Protein AF-A0A0L7RB58-F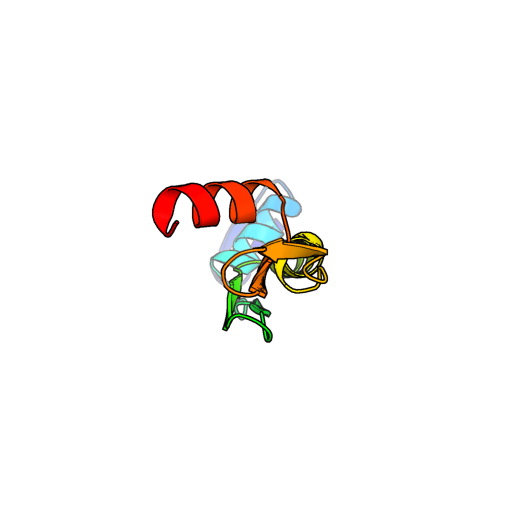1 (afdb_monomer_lite)

InterPro domains:
  IPR013087 Zinc finger C2H2-type [PF00096] (1-21)
  IPR013087 Zinc finger C2H2-type [PF00096] (59-82)
  IPR013087 Zinc finger C2H2-type [PS00028] (61-82)
  IPR013087 Zinc finger C2H2-type [PS50157] (1-28)
  IPR013087 Zinc finger C2H2-type [PS50157] (30-57)
  IPR013087 Zinc finger C2H2-type [PS50157] (59-82)
  IPR013087 Zinc finger C2H2-type [SM00355] (1-21)
  IPR013087 Zinc finger C2H2-type [SM00355] (30-50)
  IPR013087 Zinc finger C2H2-type [SM00355] (59-82)
  IPR036236 Zinc finger C2H2 superfamily [SSF57667] (1-41)
  IPR036236 Zinc finger C2H2 superfamily [SSF57667] (31-79)
  IPR050589 Ikaros C2H2-type zinc-finger [PTHR24404] (1-79)

Structure (mmCIF, N/CA/C/O backbone):
data_AF-A0A0L7RB58-F1
#
_entry.id   AF-A0A0L7RB58-F1
#
loop_
_atom_site.group_PDB
_atom_site.id
_atom_site.type_symbol
_atom_site.label_atom_id
_atom_site.label_alt_id
_atom_site.label_comp_id
_atom_site.label_asym_id
_atom_site.label_entity_id
_atom_site.label_seq_id
_atom_site.pdbx_PDB_ins_code
_atom_site.Cartn_x
_atom_site.Cartn_y
_atom_site.Cartn_z
_atom_site.occupancy
_atom_site.B_iso_or_equiv
_atom_site.auth_seq_id
_atom_site.auth_comp_id
_atom_site.auth_asym_id
_atom_site.auth_atom_id
_atom_site.pdbx_PDB_model_num
ATOM 1 N N . TYR A 1 1 ? -9.243 5.703 27.354 1.00 80.94 1 TYR A N 1
ATOM 2 C CA . TYR A 1 1 ? -9.971 5.143 26.194 1.00 80.94 1 TYR A CA 1
ATOM 3 C C . TYR A 1 1 ? -10.056 3.627 26.339 1.00 80.94 1 TYR A C 1
ATOM 5 O O . TYR A 1 1 ? -9.009 2.987 26.341 1.00 80.94 1 TYR A O 1
ATOM 13 N N . GLN A 1 2 ? -11.251 3.064 26.533 1.00 88.00 2 GLN A N 1
ATOM 14 C CA . GLN A 1 2 ? -11.452 1.638 26.832 1.00 88.00 2 GLN A CA 1
ATOM 15 C C . GLN A 1 2 ? -12.020 0.893 25.622 1.00 88.00 2 GLN A C 1
ATOM 17 O O . GLN A 1 2 ? -12.954 1.373 24.987 1.00 88.00 2 GLN A O 1
ATOM 22 N N . CYS A 1 3 ? -11.461 -0.275 25.312 1.00 86.31 3 CYS A N 1
ATOM 23 C CA . CYS A 1 3 ? -11.960 -1.147 24.256 1.00 86.31 3 CYS A CA 1
ATOM 24 C C . CYS A 1 3 ? -13.209 -1.899 24.698 1.00 86.31 3 CYS A C 1
ATOM 26 O O . CYS A 1 3 ? -13.162 -2.685 25.637 1.00 86.31 3 CYS A O 1
ATOM 28 N N . HIS A 1 4 ? -14.305 -1.713 23.967 1.00 83.62 4 HIS A N 1
ATOM 29 C CA . HIS A 1 4 ? -15.579 -2.383 24.237 1.00 83.62 4 HIS A CA 1
ATOM 30 C C . HIS A 1 4 ? -15.553 -3.887 23.912 1.00 83.62 4 HIS A C 1
ATOM 32 O O . HIS A 1 4 ? -16.418 -4.620 24.369 1.00 83.62 4 HIS A O 1
ATOM 38 N N . VAL A 1 5 ? -14.564 -4.351 23.135 1.00 82.31 5 VAL A N 1
ATOM 39 C CA . VAL A 1 5 ? -14.455 -5.754 22.696 1.00 82.31 5 VAL A CA 1
ATOM 40 C C . VAL A 1 5 ? -13.650 -6.608 23.678 1.00 82.31 5 VAL A C 1
ATOM 42 O O . VAL A 1 5 ? -14.014 -7.748 23.931 1.00 82.31 5 VAL A O 1
ATOM 45 N N . CYS A 1 6 ? -12.554 -6.083 24.237 1.00 87.62 6 CYS A N 1
ATOM 46 C CA . CYS A 1 6 ? -11.674 -6.849 25.135 1.00 87.62 6 CYS A CA 1
ATOM 47 C C . CYS A 1 6 ? -11.431 -6.190 26.501 1.00 87.62 6 CYS A C 1
ATOM 49 O O . CYS A 1 6 ? -10.616 -6.673 27.282 1.00 87.62 6 CYS A O 1
ATOM 51 N N . GLY A 1 7 ? -12.071 -5.054 26.781 1.00 86.56 7 GLY A N 1
ATOM 52 C CA . GLY A 1 7 ? -11.982 -4.356 28.065 1.00 86.56 7 GLY A CA 1
ATOM 53 C C . GLY A 1 7 ? -10.673 -3.604 28.327 1.00 86.56 7 GLY A C 1
ATOM 54 O O . GLY A 1 7 ? -10.603 -2.874 29.311 1.00 86.56 7 GLY A O 1
ATOM 55 N N . LYS A 1 8 ? -9.646 -3.723 27.470 1.00 90.12 8 LYS A N 1
ATOM 56 C CA . LYS A 1 8 ? -8.345 -3.059 27.671 1.00 90.12 8 LYS A CA 1
ATOM 57 C C . LYS A 1 8 ? -8.457 -1.535 27.638 1.00 90.12 8 LYS A C 1
ATOM 59 O O . LYS A 1 8 ? -9.109 -0.961 26.762 1.00 90.12 8 LYS A O 1
ATOM 64 N N . THR A 1 9 ? -7.736 -0.884 28.546 1.00 92.88 9 THR A N 1
ATOM 65 C CA . THR A 1 9 ? -7.733 0.574 28.697 1.00 92.88 9 THR A CA 1
ATOM 66 C C . THR A 1 9 ? -6.415 1.167 28.219 1.00 92.88 9 THR A C 1
ATOM 68 O O . THR A 1 9 ? -5.338 0.661 28.517 1.00 92.88 9 THR A O 1
ATOM 71 N N . TYR A 1 10 ? -6.503 2.268 27.477 1.00 92.69 10 TYR A N 1
ATOM 72 C CA . TYR A 1 10 ? -5.363 2.979 26.909 1.00 92.69 10 TYR A CA 1
ATOM 73 C C . TYR A 1 10 ? -5.382 4.449 27.328 1.00 92.69 10 TYR A C 1
ATOM 75 O O . TYR A 1 10 ? -6.430 5.107 27.263 1.00 92.69 10 TYR A O 1
ATOM 83 N N . SER A 1 11 ? -4.208 4.975 27.684 1.00 93.75 11 SER A N 1
ATOM 84 C CA . SER A 1 11 ? -4.017 6.379 28.078 1.00 93.75 11 SER A CA 1
ATOM 85 C C . SER A 1 11 ? -4.093 7.345 26.889 1.00 93.75 11 SER A C 1
ATOM 87 O O . SER A 1 11 ? -4.511 8.485 27.042 1.00 93.75 11 SER A O 1
ATOM 89 N N . TRP A 1 12 ? -3.759 6.878 25.681 1.00 94.00 12 TRP A N 1
ATOM 90 C CA . TRP A 1 12 ? -3.697 7.701 24.470 1.00 94.00 12 TRP A CA 1
ATOM 91 C C . TRP A 1 12 ? -4.733 7.269 23.433 1.00 94.00 12 TRP A C 1
ATOM 93 O O . TRP A 1 12 ? -4.900 6.074 23.168 1.00 94.00 12 TRP A O 1
ATOM 103 N N . LYS A 1 13 ? -5.374 8.248 22.778 1.00 87.56 13 LYS A N 1
ATOM 104 C CA . LYS A 1 13 ? -6.352 7.997 21.705 1.00 87.56 13 LYS A CA 1
ATOM 105 C C . LYS A 1 13 ? -5.724 7.244 20.527 1.00 87.56 13 LYS A C 1
ATOM 107 O O . LYS A 1 13 ? -6.335 6.327 19.990 1.00 87.56 13 LYS A O 1
ATOM 112 N N . SER A 1 14 ? -4.490 7.581 20.154 1.00 87.31 14 SER A N 1
ATOM 113 C CA . SER A 1 14 ? -3.741 6.899 19.088 1.00 87.31 14 SER A CA 1
ATOM 114 C C . SER A 1 14 ? -3.520 5.415 19.398 1.00 87.31 14 SER A C 1
ATOM 116 O O . SER A 1 14 ? -3.804 4.565 18.555 1.00 87.31 14 SER A O 1
ATOM 118 N N . SER A 1 15 ? -3.095 5.095 20.623 1.00 89.62 15 SER A N 1
ATOM 119 C CA . SER A 1 15 ? -2.908 3.717 21.094 1.00 89.62 15 SER A CA 1
ATOM 120 C C . SER A 1 15 ? -4.219 2.932 21.118 1.00 89.62 15 SER A C 1
ATOM 122 O O . SER A 1 15 ? -4.244 1.788 20.671 1.00 89.62 15 SER A O 1
ATOM 124 N N . TYR A 1 16 ? -5.311 3.565 21.556 1.00 88.88 16 TYR A N 1
ATOM 125 C CA . TYR A 1 16 ? -6.652 2.982 21.526 1.00 88.88 16 TYR A CA 1
ATOM 126 C C . TYR A 1 16 ? -7.127 2.658 20.103 1.00 88.88 16 TYR A C 1
ATOM 128 O O . TYR A 1 16 ? -7.525 1.531 19.825 1.00 88.88 16 TYR A O 1
ATOM 136 N N . HIS A 1 17 ? -7.032 3.618 19.177 1.00 83.75 17 HIS A N 1
ATOM 137 C CA . HIS A 1 17 ? -7.422 3.415 17.778 1.00 83.75 17 HIS A CA 1
ATOM 138 C C . HIS A 1 17 ? -6.528 2.400 17.055 1.00 83.75 17 HIS A C 1
ATOM 140 O O . HIS A 1 17 ? -6.997 1.719 16.141 1.00 83.75 17 HIS A O 1
ATOM 146 N N . ARG A 1 18 ? -5.243 2.306 17.423 1.00 83.81 18 ARG A N 1
ATOM 147 C CA . ARG A 1 18 ? -4.346 1.258 16.922 1.00 83.81 18 ARG A CA 1
ATOM 148 C C . ARG A 1 18 ? -4.808 -0.107 17.415 1.00 83.81 18 ARG A C 1
ATOM 150 O O . ARG A 1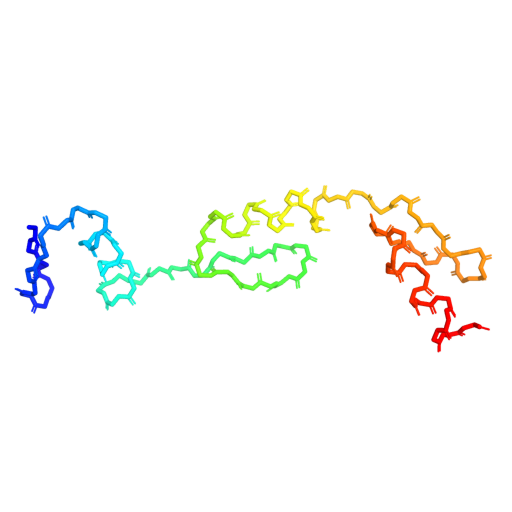 18 ? -5.056 -0.972 16.590 1.00 83.81 18 ARG A O 1
ATOM 157 N N . HIS A 1 19 ? -5.008 -0.265 18.720 1.00 86.88 19 HIS A N 1
ATOM 158 C CA . HIS A 1 19 ? -5.513 -1.506 19.299 1.00 86.88 19 HIS A CA 1
ATOM 159 C C . HIS A 1 19 ? -6.837 -1.950 18.661 1.00 86.88 19 HIS A C 1
ATOM 161 O O . HIS A 1 19 ? -6.958 -3.093 18.226 1.00 86.88 19 HIS A O 1
ATOM 167 N N . LEU A 1 20 ? -7.798 -1.031 18.531 1.00 83.81 20 LEU A N 1
ATOM 168 C CA . LEU A 1 20 ? -9.069 -1.326 17.876 1.00 83.81 20 LEU A CA 1
ATOM 169 C C . LEU A 1 20 ? -8.893 -1.799 16.433 1.00 83.81 20 LEU A C 1
ATOM 171 O O . LEU A 1 20 ? -9.655 -2.644 15.998 1.00 83.81 20 LEU A O 1
ATOM 175 N N . ARG A 1 21 ? -7.920 -1.273 15.681 1.00 78.50 21 ARG A N 1
ATOM 176 C CA . ARG A 1 21 ? -7.664 -1.698 14.295 1.00 78.50 21 ARG A CA 1
ATOM 177 C C . ARG A 1 21 ? -6.862 -2.988 14.177 1.00 78.50 21 ARG A C 1
ATOM 179 O O . ARG A 1 21 ? -7.022 -3.702 13.196 1.00 78.50 21 ARG A O 1
ATOM 186 N N . GLU A 1 22 ? -5.956 -3.238 15.113 1.00 77.12 22 GLU A N 1
ATOM 187 C CA . GLU A 1 22 ? -5.014 -4.354 15.037 1.00 77.12 22 GLU A CA 1
ATOM 188 C C . GLU A 1 22 ? -5.553 -5.641 15.647 1.00 77.12 22 GLU A C 1
ATOM 190 O O . GLU A 1 22 ? -5.285 -6.705 15.098 1.00 77.12 22 GLU A O 1
ATOM 195 N N . GLU A 1 23 ? -6.296 -5.522 16.746 1.00 77.25 23 GLU A N 1
ATOM 196 C CA . GLU A 1 23 ? -6.681 -6.644 17.604 1.00 77.25 23 GLU A CA 1
ATOM 197 C C . GLU A 1 23 ? -8.194 -6.879 17.583 1.00 77.25 23 GLU A C 1
ATOM 199 O O . GLU A 1 23 ? -8.651 -8.013 17.495 1.00 77.25 23 GLU A O 1
ATOM 204 N N . CYS A 1 24 ? -8.989 -5.806 17.655 1.00 78.81 24 CYS A N 1
ATOM 205 C CA . CYS A 1 24 ? -10.449 -5.914 17.780 1.00 78.81 24 CYS A CA 1
ATOM 206 C C . CYS A 1 24 ? -11.210 -5.646 16.476 1.00 78.81 24 CYS A C 1
ATOM 208 O O . CYS A 1 24 ? -12.419 -5.854 16.410 1.00 78.81 24 CYS A O 1
ATOM 210 N N . GLY A 1 25 ? -10.522 -5.182 15.439 1.00 67.06 25 GLY A N 1
ATOM 211 C CA . GLY A 1 25 ? -11.106 -4.790 14.167 1.00 67.06 25 GLY A CA 1
ATOM 212 C C . GLY A 1 25 ? -10.616 -5.704 13.058 1.00 67.06 25 GLY A C 1
ATOM 213 O O . GLY A 1 25 ? -9.414 -5.883 12.876 1.00 67.06 25 GLY A O 1
ATOM 214 N N . LYS A 1 26 ? -11.544 -6.234 12.254 1.00 58.38 26 LYS A N 1
ATOM 215 C CA . LYS A 1 26 ? -11.215 -6.800 10.940 1.00 58.38 26 LYS A CA 1
ATOM 216 C C . LYS A 1 26 ? -10.823 -5.653 10.017 1.00 58.38 26 LYS A C 1
ATOM 218 O O . LYS A 1 26 ? -11.643 -5.137 9.264 1.00 58.38 26 LYS A O 1
ATOM 223 N N . GLN A 1 27 ? -9.573 -5.215 10.083 1.00 66.25 27 GLN A N 1
ATOM 224 C CA . GLN A 1 27 ? -9.074 -4.317 9.061 1.00 66.25 27 GLN A CA 1
ATOM 225 C C . GLN A 1 27 ? -8.845 -5.116 7.785 1.00 66.25 27 GLN A C 1
ATOM 227 O O . GLN A 1 27 ? -7.892 -5.890 7.676 1.00 66.25 27 GLN A O 1
ATOM 232 N N . GLU A 1 28 ? -9.733 -4.923 6.815 1.00 64.88 28 GLU A N 1
ATOM 233 C CA . GLU A 1 28 ? -9.521 -5.454 5.480 1.00 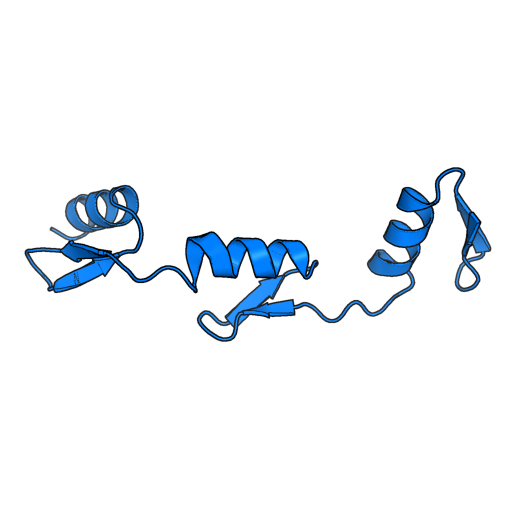64.88 28 GLU A CA 1
ATOM 234 C C . GLU A 1 28 ? -8.190 -4.931 4.946 1.00 64.88 28 GLU A C 1
ATOM 236 O O . GLU A 1 28 ? -7.937 -3.722 4.874 1.00 64.88 28 GLU A O 1
ATOM 241 N N . LYS A 1 29 ? -7.302 -5.867 4.606 1.00 75.56 29 LYS A N 1
ATOM 242 C CA . LYS A 1 29 ? -6.019 -5.537 4.000 1.00 75.56 29 LYS A CA 1
ATOM 243 C C . LYS A 1 29 ? -6.289 -4.787 2.701 1.00 75.56 29 LYS A C 1
ATOM 245 O O . LYS A 1 29 ? -6.980 -5.283 1.813 1.00 75.56 29 LYS A O 1
ATOM 250 N N . ALA A 1 30 ? -5.702 -3.608 2.565 1.00 83.38 30 ALA A N 1
ATOM 251 C CA . ALA A 1 30 ? -5.834 -2.818 1.356 1.00 83.38 30 ALA A CA 1
ATOM 252 C C . ALA A 1 30 ? -4.951 -3.446 0.262 1.00 83.38 30 ALA A C 1
ATOM 254 O O . ALA A 1 30 ? -3.728 -3.506 0.403 1.00 83.38 30 ALA A O 1
ATOM 255 N N . LYS A 1 3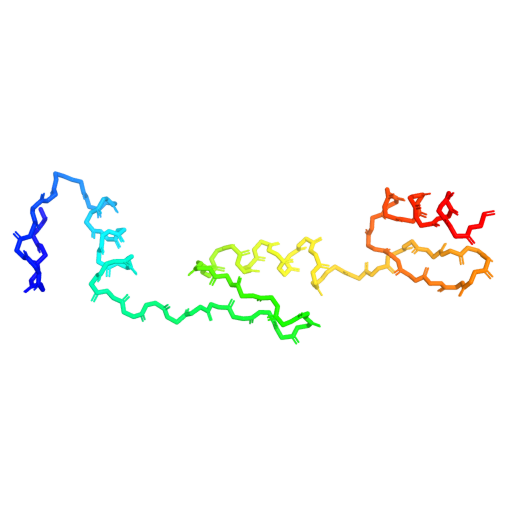1 ? -5.561 -3.963 -0.810 1.00 88.00 31 LYS A N 1
ATOM 256 C CA . LYS A 1 31 ? -4.854 -4.635 -1.912 1.00 88.00 31 LYS A CA 1
ATOM 257 C C . LYS A 1 31 ? -4.554 -3.651 -3.043 1.00 88.00 31 LYS A C 1
ATOM 259 O O . LYS A 1 31 ? -5.451 -2.962 -3.524 1.00 88.00 31 LYS A O 1
ATOM 264 N N . CYS A 1 32 ? -3.307 -3.616 -3.506 1.00 89.88 32 CYS A N 1
ATOM 265 C CA . CYS A 1 32 ? -2.955 -2.923 -4.740 1.00 89.88 32 CYS A CA 1
ATOM 266 C C . CYS A 1 32 ? -3.548 -3.675 -5.936 1.00 89.88 32 CYS A C 1
ATOM 268 O O . CYS A 1 32 ? -3.263 -4.858 -6.119 1.00 89.88 32 CYS A O 1
ATOM 270 N N . LYS A 1 33 ? -4.342 -2.997 -6.770 1.00 85.94 33 LYS A N 1
ATOM 271 C CA . LYS A 1 33 ? -4.920 -3.605 -7.978 1.00 85.94 33 LYS A CA 1
ATOM 272 C C . LYS A 1 33 ? -3.872 -3.871 -9.068 1.00 85.94 33 LYS A C 1
ATOM 274 O O . LYS A 1 33 ? -4.023 -4.831 -9.807 1.00 85.94 33 LYS A O 1
ATOM 279 N N . ASN A 1 34 ? -2.792 -3.087 -9.114 1.00 83.06 34 ASN A N 1
ATOM 280 C CA . ASN A 1 34 ? -1.774 -3.175 -10.167 1.00 83.06 34 ASN A CA 1
ATOM 281 C C . ASN A 1 34 ? -0.796 -4.343 -9.959 1.00 83.06 34 ASN A C 1
ATOM 283 O O . ASN A 1 34 ? -0.372 -4.957 -10.928 1.00 83.06 34 ASN A O 1
ATOM 287 N N . CYS A 1 35 ? -0.424 -4.653 -8.711 1.00 86.38 35 CYS A N 1
ATOM 288 C CA . CYS A 1 35 ? 0.549 -5.716 -8.407 1.00 86.38 35 CYS A CA 1
ATOM 289 C C . CYS A 1 35 ? 0.040 -6.786 -7.431 1.00 86.38 35 CYS A C 1
ATOM 291 O O . CYS A 1 35 ? 0.770 -7.711 -7.086 1.00 86.38 35 CYS A O 1
ATOM 293 N N . GLY A 1 36 ? -1.184 -6.651 -6.919 1.00 86.56 36 GLY A N 1
ATOM 294 C CA . GLY A 1 36 ? -1.791 -7.608 -5.994 1.00 86.56 36 GLY A CA 1
ATOM 295 C C . GLY A 1 36 ? -1.266 -7.569 -4.554 1.00 86.56 36 GLY A C 1
ATOM 296 O O . GLY A 1 36 ? -1.804 -8.284 -3.707 1.00 86.56 36 GLY A O 1
ATOM 297 N N . ARG A 1 37 ? -0.260 -6.739 -4.246 1.00 88.19 37 ARG A N 1
ATOM 298 C CA . ARG A 1 37 ? 0.355 -6.662 -2.911 1.00 88.19 37 ARG A CA 1
ATOM 299 C C . ARG A 1 37 ? -0.632 -6.125 -1.873 1.00 88.19 37 ARG A C 1
ATOM 301 O O . ARG A 1 37 ? -1.370 -5.176 -2.137 1.00 88.19 37 ARG A O 1
ATOM 308 N N . GLN A 1 38 ? -0.649 -6.740 -0.694 1.00 90.12 38 GLN A N 1
ATOM 309 C CA . GLN A 1 38 ? -1.555 -6.389 0.399 1.00 90.12 38 GLN A CA 1
ATOM 310 C C . GLN A 1 38 ? -0.862 -5.507 1.436 1.00 90.12 38 GLN A C 1
ATOM 312 O O . GLN A 1 38 ? 0.281 -5.755 1.816 1.00 90.12 38 GLN A O 1
ATOM 317 N N . TYR A 1 39 ? -1.588 -4.514 1.935 1.00 87.19 39 TYR A N 1
ATOM 318 C CA . TYR A 1 39 ? -1.123 -3.585 2.952 1.00 87.19 39 TYR A CA 1
ATOM 319 C C . TYR A 1 39 ? -2.028 -3.647 4.166 1.00 87.19 39 TYR A C 1
ATOM 321 O O . TYR A 1 39 ? -3.253 -3.651 4.040 1.00 87.19 39 TYR A O 1
ATOM 329 N N . ARG A 1 40 ? -1.415 -3.645 5.354 1.00 80.50 40 ARG A N 1
ATOM 330 C CA . ARG A 1 40 ? -2.169 -3.539 6.603 1.00 80.50 40 ARG A CA 1
ATOM 331 C C . ARG A 1 40 ? -2.931 -2.219 6.642 1.00 80.50 40 ARG A C 1
ATOM 333 O O . ARG A 1 40 ? -4.100 -2.233 6.977 1.00 80.50 40 ARG A O 1
ATOM 340 N N . TRP A 1 41 ? -2.311 -1.111 6.226 1.00 82.06 41 TRP A N 1
ATOM 341 C CA . TRP A 1 41 ? -2.868 0.246 6.319 1.00 82.06 41 TRP A CA 1
ATOM 342 C C . TRP A 1 41 ? -3.155 0.866 4.948 1.00 82.06 41 TRP A C 1
ATOM 344 O O . TRP A 1 41 ? -2.350 0.724 4.025 1.00 82.06 41 TRP A O 1
ATOM 354 N N . ARG A 1 42 ? -4.251 1.635 4.836 1.00 84.12 42 ARG A N 1
ATOM 355 C CA . ARG A 1 42 ? -4.554 2.431 3.629 1.00 84.12 42 ARG A CA 1
ATOM 356 C C . ARG A 1 42 ? -3.448 3.432 3.301 1.00 84.12 42 ARG A C 1
ATOM 358 O O . ARG A 1 42 ? -3.085 3.550 2.140 1.00 84.12 42 ARG A O 1
ATOM 365 N N . ASP A 1 43 ? -2.848 4.072 4.303 1.00 87.00 43 ASP A N 1
ATOM 366 C CA . ASP A 1 43 ?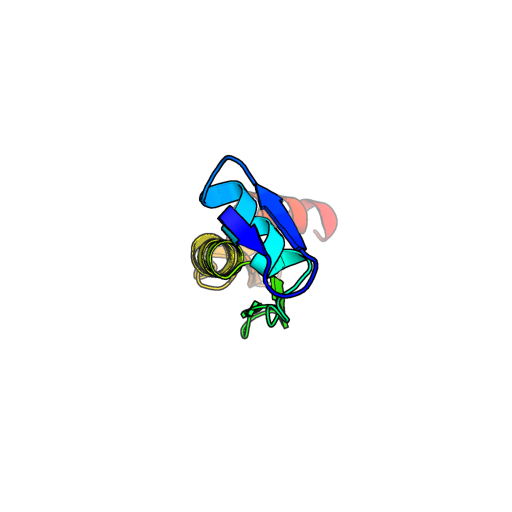 -1.738 5.009 4.077 1.00 87.00 43 ASP A CA 1
ATOM 367 C C . ASP A 1 43 ? -0.513 4.321 3.469 1.00 87.00 43 ASP A C 1
ATOM 369 O O . ASP A 1 43 ? 0.165 4.885 2.610 1.00 87.00 43 ASP A O 1
ATOM 373 N N . SER A 1 44 ? -0.246 3.074 3.866 1.00 90.19 44 SER A N 1
ATOM 374 C CA . SER A 1 44 ? 0.820 2.269 3.268 1.00 90.19 44 SER A CA 1
ATOM 375 C C . SER A 1 44 ? 0.509 1.918 1.812 1.00 90.19 44 SER A C 1
ATOM 377 O O . SER A 1 44 ? 1.400 2.032 0.970 1.00 90.19 44 SER A O 1
ATOM 379 N N . LEU A 1 45 ? -0.743 1.557 1.497 1.00 91.69 45 LEU A N 1
ATOM 380 C CA . LEU A 1 45 ? -1.167 1.345 0.110 1.00 91.69 45 LEU A CA 1
ATOM 381 C C . LEU A 1 45 ? -1.044 2.636 -0.710 1.00 91.69 45 LEU A C 1
ATOM 383 O O . LEU A 1 45 ? -0.494 2.599 -1.804 1.00 91.69 45 LEU A O 1
ATOM 387 N N . ASN A 1 46 ? -1.498 3.776 -0.188 1.00 89.94 46 ASN A N 1
ATOM 388 C CA . ASN A 1 46 ? -1.426 5.061 -0.886 1.00 89.94 46 ASN A CA 1
ATOM 389 C C . ASN A 1 46 ? 0.020 5.466 -1.184 1.00 89.94 46 ASN A C 1
ATOM 391 O O . ASN A 1 46 ? 0.320 5.872 -2.305 1.00 89.94 46 ASN A O 1
ATOM 395 N N . LYS A 1 47 ? 0.940 5.295 -0.224 1.00 91.19 47 LYS A N 1
ATOM 396 C CA . LYS A 1 47 ? 2.378 5.505 -0.461 1.00 91.19 47 LYS A CA 1
ATOM 397 C C . LYS A 1 47 ? 2.899 4.573 -1.552 1.00 91.19 47 LYS A C 1
ATOM 399 O O . LYS A 1 47 ? 3.574 5.023 -2.471 1.00 91.19 47 LYS A O 1
ATOM 404 N N . HIS A 1 48 ? 2.551 3.292 -1.493 1.00 91.56 48 HIS A N 1
ATOM 405 C CA . HIS A 1 48 ? 2.936 2.346 -2.533 1.00 91.56 48 HIS A CA 1
ATOM 406 C C . HIS A 1 48 ? 2.393 2.739 -3.914 1.00 91.56 48 HIS A C 1
ATOM 408 O O . HIS A 1 48 ? 3.138 2.736 -4.887 1.00 91.56 48 HIS A O 1
ATOM 414 N N . LEU A 1 49 ? 1.122 3.118 -4.030 1.00 90.19 49 LEU A N 1
ATOM 415 C CA . LEU A 1 49 ? 0.572 3.582 -5.302 1.00 90.19 49 LEU A CA 1
ATOM 416 C C . LEU A 1 49 ? 1.316 4.831 -5.783 1.00 90.19 49 LEU A C 1
ATOM 418 O O . LEU A 1 49 ? 1.753 4.868 -6.924 1.00 90.19 49 LEU A O 1
ATOM 422 N N . LYS A 1 50 ? 1.567 5.800 -4.904 1.00 88.81 50 LYS A N 1
ATOM 423 C CA . LYS A 1 50 ? 2.247 7.049 -5.261 1.00 88.81 50 LYS A CA 1
ATOM 424 C C . LYS A 1 50 ? 3.678 6.861 -5.779 1.00 88.81 50 LYS A C 1
ATOM 426 O O . LYS A 1 50 ? 4.090 7.615 -6.650 1.00 88.81 50 LYS A O 1
ATOM 431 N N . TYR A 1 51 ? 4.438 5.910 -5.234 1.00 84.06 51 TYR A N 1
ATOM 432 C CA . TYR A 1 51 ? 5.874 5.771 -5.528 1.00 84.06 51 TYR A CA 1
ATOM 433 C C . TYR A 1 51 ? 6.243 4.519 -6.332 1.00 84.06 51 TYR A C 1
ATOM 435 O O . TYR A 1 51 ? 7.340 4.444 -6.884 1.00 84.06 51 TYR A O 1
ATOM 443 N N . GLU A 1 52 ? 5.348 3.536 -6.406 1.00 84.50 52 GLU A N 1
ATOM 444 C CA . GLU A 1 52 ? 5.657 2.216 -6.948 1.00 84.50 52 GLU A CA 1
ATOM 445 C C . GLU A 1 52 ? 4.750 1.850 -8.124 1.00 84.50 52 GLU A C 1
ATOM 447 O O . GLU A 1 52 ? 5.244 1.673 -9.232 1.00 84.50 52 GLU A O 1
ATOM 452 N N . CYS A 1 53 ? 3.445 1.693 -7.881 1.00 85.50 53 CYS A N 1
ATOM 453 C CA . CYS A 1 53 ? 2.505 1.128 -8.861 1.00 85.50 53 CYS A CA 1
ATOM 454 C C . CYS A 1 53 ? 1.745 2.165 -9.692 1.00 85.50 53 CYS A C 1
ATOM 456 O O . CYS A 1 53 ? 1.253 1.831 -10.763 1.00 85.50 53 CYS A O 1
ATOM 458 N N . GLY A 1 54 ? 1.631 3.393 -9.199 1.00 82.31 54 GLY A N 1
ATOM 459 C CA . GLY A 1 54 ? 1.061 4.540 -9.908 1.00 82.31 54 GLY A CA 1
ATOM 460 C C . GLY A 1 54 ? 2.124 5.457 -10.510 1.00 82.31 54 GLY A C 1
ATOM 461 O O . GLY A 1 54 ? 1.790 6.523 -11.011 1.00 82.31 54 GLY A O 1
ATOM 462 N N . VAL A 1 55 ? 3.401 5.065 -10.457 1.00 83.56 55 VAL A N 1
ATOM 463 C CA . VAL A 1 55 ? 4.481 5.774 -11.148 1.00 83.56 55 VAL A CA 1
ATOM 464 C C . VAL A 1 55 ? 4.652 5.163 -12.526 1.00 83.56 55 VAL A C 1
ATOM 466 O O . VAL A 1 55 ? 4.964 3.977 -12.643 1.00 83.56 55 VAL A O 1
ATOM 469 N N . GLU A 1 56 ? 4.499 5.977 -13.566 1.00 83.56 56 GLU A N 1
ATOM 470 C CA . GLU A 1 56 ? 4.817 5.541 -14.919 1.00 83.56 56 GLU A CA 1
ATOM 471 C C . GLU A 1 56 ? 6.306 5.185 -15.038 1.00 83.56 56 GLU A C 1
ATOM 473 O O . GLU A 1 56 ? 7.173 5.962 -14.617 1.00 83.56 56 GLU A O 1
ATOM 478 N N . PRO A 1 57 ? 6.640 4.009 -15.594 1.00 84.00 57 PRO A N 1
ATOM 479 C CA . PRO A 1 57 ? 8.020 3.586 -15.705 1.00 84.00 57 PRO A CA 1
ATOM 480 C C . PRO A 1 57 ? 8.738 4.377 -16.806 1.00 84.00 57 PRO A C 1
ATOM 482 O O . PRO A 1 57 ? 8.483 4.190 -17.993 1.00 84.00 57 PRO A O 1
ATOM 485 N N . LYS A 1 58 ? 9.648 5.267 -16.393 1.00 88.94 58 LYS A N 1
ATOM 486 C CA . LYS A 1 58 ? 10.377 6.191 -17.281 1.00 88.94 58 LYS A CA 1
ATOM 487 C C . LYS A 1 58 ? 11.693 5.637 -17.831 1.00 88.94 58 LYS A C 1
ATOM 489 O O . LYS A 1 58 ? 12.234 6.192 -18.779 1.00 88.94 58 LYS A O 1
ATOM 494 N N . TYR A 1 59 ? 12.237 4.585 -17.226 1.00 91.06 59 TYR A N 1
ATOM 495 C CA . TYR A 1 59 ? 13.560 4.064 -17.566 1.00 91.06 59 TYR A CA 1
ATOM 496 C C . TYR A 1 59 ? 13.427 2.794 -18.392 1.00 91.06 59 TYR A C 1
ATOM 498 O O . TYR A 1 59 ? 12.900 1.803 -17.899 1.00 91.06 59 TYR A O 1
ATOM 506 N N . THR A 1 60 ? 13.932 2.799 -19.618 1.00 94.38 60 THR A N 1
ATOM 507 C CA . THR A 1 60 ? 13.846 1.650 -20.526 1.00 94.38 60 THR A CA 1
ATOM 508 C C . THR A 1 60 ? 15.210 0.986 -20.653 1.00 94.38 60 THR A C 1
ATOM 510 O O . THR A 1 60 ? 16.223 1.668 -20.781 1.00 94.38 60 THR A O 1
ATOM 513 N N . CYS A 1 61 ? 15.250 -0.344 -20.613 1.00 95.12 61 CYS A N 1
ATOM 514 C CA . CYS A 1 61 ? 16.448 -1.093 -20.965 1.00 95.12 61 CYS A CA 1
ATOM 515 C C . CYS A 1 61 ? 16.682 -1.015 -22.473 1.00 95.12 61 CYS A C 1
ATOM 517 O O . CYS A 1 61 ? 15.822 -1.434 -23.243 1.00 95.12 61 CYS A O 1
ATOM 519 N N . SER A 1 62 ? 17.850 -0.527 -22.887 1.00 94.25 62 SER A N 1
ATOM 520 C CA . SER A 1 62 ? 18.200 -0.409 -24.307 1.00 94.25 62 SER A CA 1
ATOM 521 C C . SER A 1 62 ? 18.392 -1.759 -25.006 1.00 94.25 62 SER A C 1
ATOM 523 O O . SER A 1 62 ? 18.332 -1.806 -26.226 1.00 94.25 62 SER A O 1
ATOM 525 N N . VAL A 1 63 ? 18.611 -2.845 -24.253 1.00 94.62 63 VAL A N 1
ATOM 526 C CA . VAL A 1 63 ? 18.845 -4.189 -24.809 1.00 94.62 63 VAL A CA 1
ATOM 527 C C . VAL A 1 63 ? 17.532 -4.946 -25.023 1.00 94.62 63 VAL A C 1
ATOM 529 O O . VAL A 1 63 ? 17.291 -5.458 -26.108 1.00 94.62 63 VAL A O 1
ATOM 532 N N . CYS A 1 64 ? 16.658 -5.009 -24.009 1.00 95.56 64 CYS A N 1
ATOM 533 C CA . CYS A 1 64 ? 15.421 -5.803 -24.069 1.00 95.56 64 CYS A CA 1
ATOM 534 C C . CYS A 1 64 ? 14.121 -4.978 -24.069 1.00 95.56 64 CYS A C 1
ATOM 536 O O . CYS A 1 64 ? 13.031 -5.545 -24.041 1.00 95.56 64 CYS A O 1
ATOM 538 N N . GLY A 1 65 ? 14.198 -3.645 -24.027 1.00 91.31 65 GLY A N 1
ATOM 539 C CA . GLY A 1 65 ? 13.027 -2.756 -24.046 1.00 91.31 65 GLY A CA 1
ATOM 540 C C . GLY A 1 65 ? 12.202 -2.731 -22.752 1.00 91.31 65 GLY A C 1
ATOM 541 O O . GLY A 1 65 ? 11.183 -2.041 -22.674 1.00 91.31 65 GLY A O 1
ATOM 542 N N . LYS A 1 66 ? 12.615 -3.462 -21.709 1.00 91.25 66 LYS A N 1
ATOM 543 C CA . LYS A 1 66 ? 11.867 -3.553 -20.448 1.00 91.25 66 LYS A CA 1
ATOM 544 C C . LYS A 1 66 ? 11.885 -2.218 -19.700 1.00 91.25 66 LYS A C 1
ATOM 546 O O . LYS A 1 66 ? 12.938 -1.598 -19.558 1.00 91.25 66 LYS A O 1
ATOM 551 N N . LYS A 1 67 ? 10.720 -1.779 -19.213 1.00 90.44 67 LYS A N 1
ATOM 552 C CA . LYS A 1 67 ? 10.559 -0.494 -18.516 1.00 90.44 67 LYS A CA 1
ATOM 553 C C . LYS A 1 67 ? 10.624 -0.648 -16.996 1.00 90.44 67 LYS A C 1
ATOM 555 O O . LYS A 1 67 ? 10.089 -1.595 -16.422 1.00 90.44 67 LYS A O 1
ATOM 560 N N . PHE A 1 68 ? 11.232 0.333 -16.342 1.00 88.75 68 PHE A N 1
ATOM 561 C CA . PHE A 1 68 ? 11.453 0.416 -14.905 1.00 88.75 68 PHE A CA 1
ATOM 562 C C . PHE A 1 68 ? 11.082 1.808 -14.396 1.00 88.75 68 PHE A C 1
ATOM 564 O O . PHE A 1 68 ? 11.285 2.822 -15.065 1.00 88.75 68 PHE A O 1
ATOM 571 N N . ARG A 1 69 ? 10.570 1.881 -13.167 1.00 86.25 69 ARG A N 1
ATOM 572 C CA . ARG A 1 69 ? 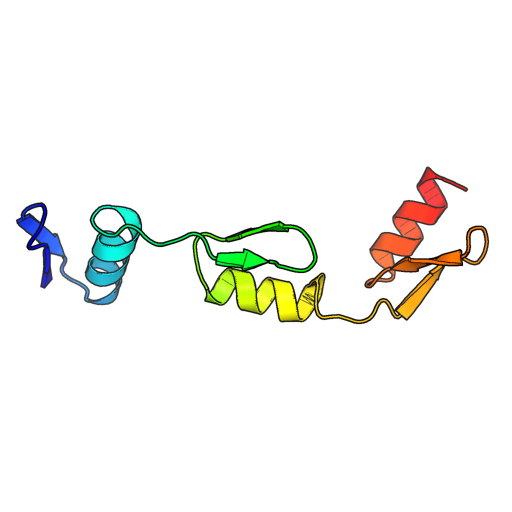10.200 3.161 -12.539 1.00 86.25 69 ARG A CA 1
ATOM 573 C C . ARG A 1 69 ? 11.364 3.928 -11.914 1.00 86.25 69 ARG A C 1
ATOM 575 O O . ARG A 1 69 ? 11.267 5.131 -11.696 1.00 86.25 69 ARG A O 1
ATOM 582 N N . HIS A 1 70 ? 12.466 3.245 -11.613 1.00 87.62 70 HIS A N 1
ATOM 583 C CA . HIS A 1 70 ? 13.650 3.843 -11.006 1.00 87.62 70 HIS A CA 1
ATOM 584 C C . HIS A 1 70 ? 14.897 3.422 -11.772 1.00 87.62 70 HIS A C 1
ATOM 586 O O . HIS A 1 70 ? 15.036 2.251 -12.129 1.00 87.62 70 HIS A O 1
ATOM 592 N N . LYS A 1 71 ? 15.838 4.359 -11.934 1.00 90.88 71 LYS A N 1
ATOM 593 C CA . LYS A 1 71 ? 17.134 4.112 -12.576 1.00 90.88 71 LYS A CA 1
ATOM 594 C C . LYS A 1 71 ? 17.878 2.944 -11.929 1.00 90.88 71 LYS A C 1
ATOM 596 O O . LYS A 1 71 ? 18.413 2.102 -12.629 1.00 90.88 71 LYS A O 1
ATOM 601 N N . GLN A 1 72 ? 17.837 2.846 -10.600 1.00 92.00 72 GLN A N 1
ATOM 602 C CA . GLN A 1 72 ? 18.519 1.788 -9.848 1.00 92.00 72 GLN A CA 1
ATOM 603 C C . GLN A 1 72 ? 18.007 0.383 -10.205 1.00 92.00 72 GLN A C 1
ATOM 605 O O . GLN A 1 72 ? 18.798 -0.551 -10.318 1.00 92.00 72 GLN A O 1
ATOM 610 N N . LEU A 1 73 ? 16.697 0.241 -10.446 1.00 91.06 73 LEU A N 1
ATOM 611 C CA . LEU A 1 73 ? 16.097 -1.023 -10.881 1.00 91.06 73 LEU A CA 1
ATOM 612 C C . LEU A 1 73 ? 16.547 -1.392 -12.297 1.00 91.06 73 LEU A C 1
ATOM 614 O O . LEU A 1 73 ? 16.877 -2.550 -12.538 1.00 91.06 73 LEU A O 1
ATOM 618 N N . LEU A 1 74 ? 16.620 -0.412 -13.205 1.00 94.94 74 LEU A N 1
ATOM 619 C CA . LEU A 1 74 ? 17.178 -0.618 -14.542 1.00 94.94 74 LEU A CA 1
ATOM 620 C C . LEU A 1 74 ? 18.657 -1.024 -14.469 1.00 94.94 74 LEU A C 1
ATOM 622 O O . LEU A 1 74 ? 19.049 -1.993 -15.105 1.00 94.94 74 LEU A O 1
ATOM 626 N N . THR A 1 75 ? 19.475 -0.320 -13.683 1.00 94.62 75 THR A N 1
ATOM 627 C CA . THR A 1 75 ? 20.906 -0.624 -13.527 1.00 94.62 75 THR A CA 1
ATOM 628 C C . THR A 1 75 ? 21.125 -2.028 -12.966 1.00 94.62 75 THR A C 1
ATOM 630 O O . THR A 1 75 ? 21.950 -2.773 -13.488 1.00 94.62 75 THR A O 1
ATOM 633 N N . SER A 1 76 ? 20.361 -2.417 -11.941 1.00 95.44 76 SER A N 1
ATOM 634 C CA . SER A 1 76 ? 20.413 -3.771 -11.385 1.00 95.44 76 SER A CA 1
ATOM 635 C C . SER A 1 76 ? 19.963 -4.826 -12.397 1.00 95.44 76 SER A C 1
ATOM 637 O O . SER A 1 76 ? 20.606 -5.868 -12.505 1.00 95.44 76 SER A O 1
ATOM 639 N N . HIS A 1 77 ? 18.898 -4.553 -13.155 1.00 94.75 77 HIS A N 1
ATOM 640 C CA . HIS A 1 77 ? 18.445 -5.441 -14.220 1.00 94.75 77 HIS A CA 1
ATOM 641 C C . HIS A 1 77 ? 19.509 -5.605 -15.304 1.00 94.75 77 HIS A C 1
ATOM 643 O O . HIS A 1 77 ? 19.836 -6.738 -15.630 1.00 94.75 77 HIS A O 1
ATOM 649 N N . SER A 1 78 ? 20.072 -4.503 -15.807 1.00 94.06 78 SER A N 1
ATOM 650 C CA . SER A 1 78 ? 21.125 -4.553 -16.817 1.00 94.06 78 SER A CA 1
ATOM 651 C C . SER A 1 78 ? 22.257 -5.432 -16.312 1.00 94.06 78 SER A C 1
ATOM 653 O O . SER A 1 78 ? 22.467 -6.479 -16.883 1.00 94.06 78 SER A O 1
ATOM 655 N N . ARG A 1 79 ? 22.848 -5.124 -15.151 1.00 95.19 79 ARG A N 1
ATOM 656 C CA . ARG A 1 79 ? 23.987 -5.879 -14.601 1.00 95.19 79 ARG A CA 1
ATOM 657 C C . ARG A 1 79 ? 23.720 -7.374 -14.372 1.00 95.19 79 ARG A C 1
ATOM 659 O O . ARG A 1 79 ? 24.660 -8.158 -14.325 1.00 95.19 79 ARG A O 1
ATOM 666 N N . ARG A 1 80 ? 22.470 -7.764 -14.105 1.00 95.69 80 ARG A N 1
ATOM 667 C CA . ARG A 1 80 ? 22.114 -9.155 -13.783 1.00 95.69 80 ARG A CA 1
ATOM 668 C C . ARG A 1 80 ? 21.734 -9.978 -15.014 1.00 95.69 80 ARG A C 1
ATOM 670 O O . ARG A 1 80 ? 21.838 -11.198 -14.955 1.00 95.69 80 ARG A O 1
ATOM 677 N N . PHE A 1 81 ? 21.233 -9.340 -16.067 1.00 93.25 81 PHE A N 1
ATOM 678 C CA . PHE A 1 81 ? 20.648 -10.023 -17.224 1.00 93.25 81 PHE A CA 1
ATOM 679 C C . PHE A 1 81 ? 21.371 -9.723 -18.548 1.00 93.25 81 PHE A C 1
ATOM 681 O O . PHE A 1 81 ? 21.099 -10.416 -19.527 1.00 93.25 81 PHE A O 1
ATOM 688 N N . HIS A 1 82 ? 22.264 -8.728 -18.582 1.00 90.88 82 HIS A N 1
ATOM 689 C CA . HIS A 1 82 ? 23.027 -8.268 -19.744 1.00 90.88 82 HIS A CA 1
ATOM 690 C C . HIS A 1 82 ? 24.467 -7.920 -19.342 1.00 90.88 82 HIS A C 1
ATOM 692 O O . HIS A 1 82 ? 25.360 -8.176 -20.171 1.00 90.88 82 HIS A O 1
#

Secondary structure (DSSP, 8-state):
-B-TTT--B-SSHHHHHHHHHHTSS----EE-TTT--EESSHHHHHHHIIIIISS---EE-TTT--EESSHHHHHHHHHHH-

pLDDT: mean 86.95, std 7.08, range [58.38, 95.69]

Sequence (82 aa):
YQCHVCGKTYSWKSSYHRHLREECGKQEKAKCKNCGRQYRWRDSLNKHLKYECGVEPKYTCSVCGKKFRHKQLLTSHSRRFH

Organism: NCBI:txid597456

Radius of gyration: 20.05 Å; chains: 1; bounding box: 40×18×54 Å

Foldseek 3Di:
DADPQPGDDDPDPVVVVCCCLPPVDPQDFDADPQPRDTHSDPVVVVVCCVQPRVQDFPDAAPPPRDGHRDPVVSVVCVVVPD